Protein AF-A0A2Z6NQP3-F1 (afdb_monomer_lite)

InterPro domains:
  IPR001509 NAD-dependent epimerase/dehydratase [PF01370] (2-126)
  IPR036291 NAD(P)-binding domain superfamily [SSF51735] (2-124)

Sequence (128 aa):
TVYGWPKEVPCIEEFPLSAANPYGRTKLTIEEICRDVQRADPDWKIILLRYFNHVGAHPSGYIKEDPRRIPNNLMPFIQLVAVARRPALTVFGTNYNTVDGTGVQDYIHVVDLADGHIAALLKLEEAD

Secondary structure (DSSP, 8-state):
--B-S-SSSS--TTSPPB-SSHHHHHHHHHHHHHHHHHHH-TT---------EEE-B-TTSSSB---SSS--SHHHHHHHHHTTSSS-PPPS-S-SSSTTSSPP--EEEHHHHHHHHHHHHHHHHTT-

Fo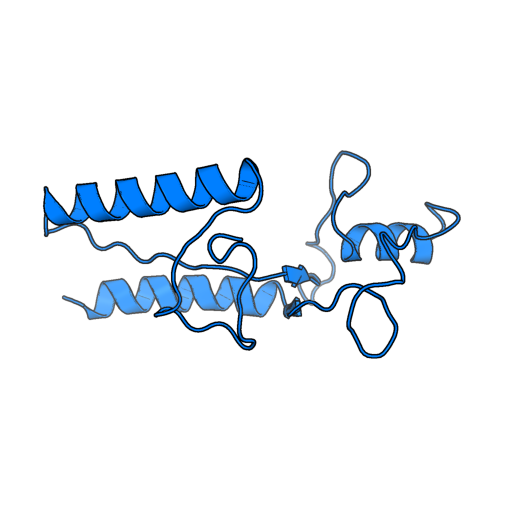ldseek 3Di:
DQLQDPPDPPDDPPHDGDHVDPVSVVLNVVVVVLVVVCVVPVVDDDDRDDDWAEADAPPVPPGHDDDPDQDPDDHVNVVCCVVVVDVDDDFDFQCPPDPRGGDDTDYDYVVVVVVVVVVSVVVSVVVD

Radius of gyration: 18.04 Å; chains: 1; bounding box: 41×30×49 Å

Structure (mmCIF, N/CA/C/O backbone):
data_AF-A0A2Z6NQP3-F1
#
_entry.id   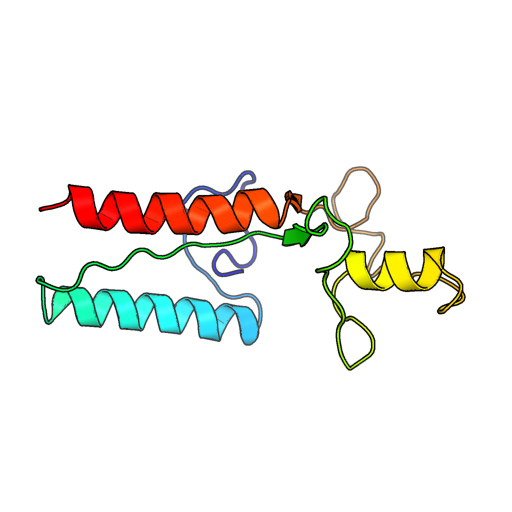AF-A0A2Z6NQP3-F1
#
loop_
_atom_site.group_PDB
_atom_site.id
_atom_site.type_symbol
_atom_site.label_atom_id
_atom_site.label_alt_id
_atom_site.label_comp_id
_atom_site.label_asym_id
_atom_site.label_entity_id
_atom_site.label_seq_id
_atom_site.pdbx_PDB_ins_code
_atom_site.Cartn_x
_atom_site.Cartn_y
_atom_site.Cartn_z
_atom_site.occupancy
_atom_site.B_iso_or_equiv
_atom_site.auth_seq_id
_atom_site.auth_comp_id
_atom_site.auth_asym_id
_atom_site.auth_atom_id
_atom_site.pdbx_PDB_model_num
ATOM 1 N N . THR A 1 1 ? 4.393 7.439 2.668 1.00 83.75 1 THR A N 1
ATOM 2 C CA . THR A 1 1 ? 4.218 6.631 3.889 1.00 83.75 1 THR A CA 1
ATOM 3 C C . THR A 1 1 ? 4.146 7.543 5.106 1.00 83.75 1 THR A C 1
ATOM 5 O O . THR A 1 1 ? 4.602 8.681 5.008 1.00 83.75 1 THR A O 1
ATOM 8 N N . VAL A 1 2 ? 3.557 7.062 6.205 1.00 94.12 2 VAL A N 1
ATOM 9 C CA . VAL A 1 2 ? 3.497 7.732 7.521 1.00 94.12 2 VAL A CA 1
ATOM 10 C C . VAL A 1 2 ? 4.703 7.412 8.414 1.00 94.12 2 VAL A C 1
ATOM 12 O O . VAL A 1 2 ? 4.788 7.936 9.515 1.00 94.12 2 VAL A O 1
ATOM 15 N N . TYR A 1 3 ? 5.644 6.589 7.944 1.00 94.06 3 TYR A N 1
ATOM 16 C CA . TYR A 1 3 ? 6.914 6.309 8.633 1.00 94.06 3 TYR A CA 1
ATOM 17 C C . TYR A 1 3 ? 8.069 7.229 8.193 1.00 94.06 3 TYR A C 1
ATOM 19 O O . TYR A 1 3 ? 9.179 7.119 8.702 1.00 94.06 3 TYR A O 1
ATOM 27 N N . GLY A 1 4 ? 7.828 8.140 7.243 1.00 90.44 4 GLY A N 1
ATOM 28 C CA . GLY A 1 4 ? 8.835 9.061 6.711 1.00 90.44 4 GLY A CA 1
ATOM 29 C C . GLY A 1 4 ? 10.081 8.341 6.197 1.00 90.44 4 GLY A C 1
ATOM 30 O O . GLY A 1 4 ? 9.991 7.599 5.220 1.00 90.44 4 GLY A O 1
ATOM 31 N N . TRP A 1 5 ? 11.216 8.592 6.854 1.00 85.62 5 TRP A N 1
ATOM 32 C CA . TRP A 1 5 ? 12.498 7.919 6.626 1.00 85.62 5 TRP A CA 1
ATOM 33 C C . TRP A 1 5 ? 12.786 6.979 7.805 1.00 85.62 5 TRP A C 1
ATOM 35 O O . TRP A 1 5 ? 13.402 7.410 8.786 1.00 85.62 5 TRP A O 1
ATOM 45 N N . PRO A 1 6 ? 12.298 5.728 7.767 1.00 82.56 6 PRO A N 1
ATOM 46 C CA . PRO A 1 6 ? 12.470 4.806 8.880 1.00 82.56 6 PRO A CA 1
ATOM 47 C C . PRO A 1 6 ? 13.957 4.494 9.086 1.00 82.56 6 PRO A C 1
ATOM 49 O O . PRO A 1 6 ? 14.706 4.315 8.127 1.00 82.56 6 PRO A O 1
ATOM 52 N N . LYS A 1 7 ? 14.390 4.450 10.352 1.00 78.19 7 LYS A N 1
ATOM 53 C CA . LYS A 1 7 ? 15.784 4.132 10.715 1.00 78.19 7 LYS A CA 1
ATOM 54 C C . LYS A 1 7 ? 16.104 2.647 10.563 1.00 78.19 7 LYS A C 1
ATOM 56 O O . LYS A 1 7 ? 17.255 2.294 10.336 1.00 78.19 7 LYS A O 1
ATOM 61 N N . GLU A 1 8 ? 15.083 1.810 10.700 1.00 82.94 8 GLU A N 1
ATOM 62 C CA . GLU A 1 8 ? 15.169 0.357 10.641 1.00 82.94 8 GLU A CA 1
ATOM 63 C C . GLU A 1 8 ? 14.110 -0.173 9.669 1.00 82.94 8 GLU A C 1
ATOM 65 O O . GLU A 1 8 ? 13.039 0.414 9.497 1.00 82.94 8 GLU A O 1
ATOM 70 N N . VAL A 1 9 ? 14.435 -1.277 9.005 1.00 83.88 9 VAL A N 1
ATOM 71 C CA . VAL A 1 9 ? 13.541 -2.026 8.120 1.00 83.88 9 VAL A CA 1
ATOM 72 C C . VAL A 1 9 ? 13.722 -3.515 8.440 1.00 83.88 9 VAL A C 1
ATOM 74 O O . VAL A 1 9 ? 14.871 -3.951 8.545 1.00 83.88 9 VAL A O 1
ATOM 77 N N . PRO A 1 10 ? 12.639 -4.298 8.617 1.00 88.94 10 PRO A N 1
ATOM 78 C CA . PRO A 1 10 ? 11.233 -3.968 8.346 1.00 88.94 10 PRO A CA 1
ATOM 79 C C . PRO A 1 10 ? 10.609 -2.998 9.365 1.00 88.94 10 PRO A C 1
ATOM 81 O O . PRO A 1 10 ? 11.005 -2.956 10.525 1.00 88.94 10 PRO A O 1
ATOM 84 N N . CYS A 1 11 ? 9.642 -2.194 8.916 1.00 89.50 11 CYS A N 1
ATOM 85 C CA . CYS A 1 11 ? 8.901 -1.285 9.793 1.00 89.50 11 CYS A CA 1
ATOM 86 C C . CYS A 1 11 ? 7.773 -2.033 10.507 1.00 89.50 11 CYS A C 1
ATOM 88 O O . CYS A 1 11 ? 7.005 -2.729 9.848 1.00 89.50 11 CYS A O 1
ATOM 90 N N . ILE A 1 12 ? 7.639 -1.809 11.813 1.00 93.88 12 ILE A N 1
ATOM 91 C CA . ILE A 1 12 ? 6.516 -2.289 12.634 1.00 93.88 12 ILE A CA 1
ATOM 92 C C . ILE A 1 12 ? 5.648 -1.113 13.102 1.00 93.88 12 ILE A C 1
ATOM 94 O O . ILE A 1 12 ? 6.044 0.053 12.995 1.00 93.88 12 ILE A O 1
ATOM 98 N N . GLU A 1 13 ? 4.448 -1.398 13.594 1.00 94.94 13 GLU A N 1
ATOM 99 C CA . GLU A 1 13 ? 3.418 -0.417 13.933 1.00 94.94 13 GLU A CA 1
ATOM 100 C C . GLU A 1 13 ? 3.820 0.540 15.064 1.00 94.94 13 GLU A C 1
ATOM 102 O O . GLU A 1 13 ? 3.334 1.677 15.097 1.00 94.94 13 GLU A O 1
ATOM 107 N N . GLU A 1 14 ? 4.727 0.106 15.942 1.00 93.25 14 GLU A N 1
ATOM 108 C CA . GLU A 1 14 ? 5.275 0.855 17.075 1.00 93.25 14 GLU A CA 1
ATOM 109 C C . GLU A 1 14 ? 6.293 1.924 16.658 1.00 93.25 14 GLU A C 1
ATOM 111 O O . GLU A 1 14 ? 6.693 2.759 17.476 1.00 93.25 14 GLU A O 1
ATOM 116 N N . PHE A 1 15 ? 6.741 1.919 15.400 1.00 93.62 15 PHE A N 1
ATOM 117 C CA . PHE A 1 15 ? 7.725 2.889 14.936 1.00 93.62 15 PHE A CA 1
ATOM 118 C C . PHE A 1 15 ? 7.170 4.318 14.945 1.00 93.62 15 PHE A C 1
ATOM 120 O O . PHE A 1 15 ? 5.992 4.550 14.652 1.00 93.62 15 PHE A O 1
ATOM 127 N N . PRO A 1 16 ? 8.028 5.316 15.238 1.00 92.81 16 PRO A N 1
ATOM 128 C CA . PRO A 1 16 ? 7.611 6.707 15.261 1.00 92.81 16 PRO A CA 1
ATOM 129 C C . PRO A 1 16 ? 7.113 7.152 13.884 1.00 92.81 16 PRO A C 1
ATOM 131 O O . PRO A 1 16 ? 7.741 6.901 12.852 1.00 92.81 16 PRO A O 1
ATOM 134 N N . LEU A 1 17 ? 5.987 7.863 13.884 1.00 94.56 17 LEU A N 1
ATOM 135 C CA . LEU A 1 17 ? 5.370 8.360 12.662 1.00 94.56 17 LEU A CA 1
ATOM 136 C C . LEU A 1 17 ? 5.971 9.701 12.252 1.00 94.56 17 LEU A C 1
ATOM 138 O O . LEU A 1 17 ? 6.176 10.599 13.067 1.00 94.56 17 LEU A O 1
ATOM 142 N N .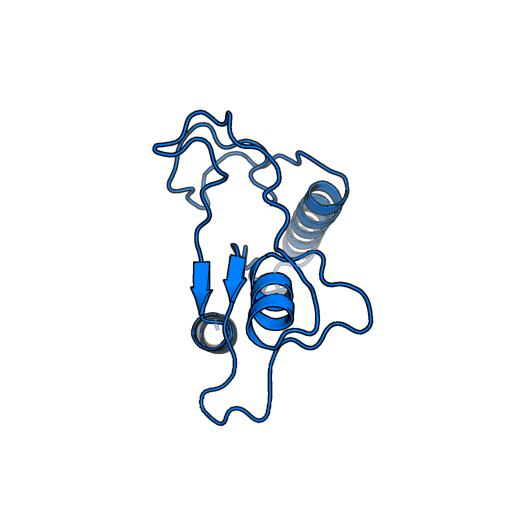 SER A 1 18 ? 6.224 9.851 10.958 1.00 94.31 18 SER A N 1
ATOM 143 C CA . SER A 1 18 ? 6.665 11.097 10.347 1.00 94.31 18 SER A CA 1
ATOM 144 C C . SER A 1 18 ? 6.288 11.139 8.865 1.00 94.31 18 SER A C 1
ATOM 146 O O . SER A 1 18 ? 6.045 10.120 8.220 1.00 94.31 18 SER A O 1
ATOM 148 N N . ALA A 1 19 ? 6.224 12.335 8.288 1.00 94.25 19 ALA A N 1
ATOM 149 C CA . ALA A 1 19 ? 5.903 12.511 6.878 1.00 94.25 19 ALA A CA 1
ATOM 150 C C . ALA A 1 19 ? 7.071 13.166 6.138 1.00 94.25 19 ALA A C 1
ATOM 152 O O . ALA A 1 19 ? 7.511 14.250 6.506 1.00 94.25 19 ALA A O 1
ATOM 153 N N . ALA A 1 20 ? 7.531 12.527 5.061 1.00 92.31 20 ALA A N 1
ATOM 154 C CA . ALA A 1 20 ? 8.605 13.048 4.209 1.00 92.31 20 ALA A CA 1
ATOM 155 C C . ALA A 1 20 ? 8.099 13.929 3.049 1.00 92.31 20 ALA A C 1
ATOM 157 O O . ALA A 1 20 ? 8.893 14.535 2.336 1.00 92.31 20 ALA A O 1
ATOM 158 N N . ASN A 1 21 ? 6.784 13.972 2.813 1.00 93.69 21 ASN A N 1
ATOM 159 C CA . ASN A 1 21 ? 6.165 14.754 1.743 1.00 93.69 21 ASN A CA 1
ATOM 160 C C . ASN A 1 21 ? 4.692 15.079 2.072 1.00 93.69 21 ASN A C 1
ATOM 162 O O . ASN A 1 21 ? 4.121 14.456 2.976 1.00 93.69 21 ASN A O 1
ATOM 166 N N . PRO A 1 22 ? 4.049 16.015 1.340 1.00 97.50 22 PRO A N 1
ATOM 167 C CA . PRO A 1 22 ? 2.662 16.402 1.598 1.00 97.50 22 PRO A CA 1
ATOM 168 C C . PRO A 1 22 ? 1.672 15.233 1.552 1.00 97.50 22 PRO A C 1
ATOM 170 O O . PRO A 1 22 ? 0.788 15.166 2.399 1.00 97.50 22 PRO A O 1
ATOM 173 N N . TYR A 1 23 ? 1.849 14.272 0.637 1.00 95.94 23 TYR A N 1
ATOM 174 C CA . TYR A 1 23 ? 1.006 13.071 0.573 1.00 95.94 23 TYR A CA 1
ATOM 175 C C . TYR A 1 23 ? 1.100 12.231 1.857 1.00 95.94 23 TYR A C 1
ATOM 177 O O . TYR A 1 23 ? 0.084 11.818 2.406 1.00 95.94 23 TYR A O 1
ATOM 185 N N . GLY A 1 24 ? 2.307 12.005 2.381 1.00 96.69 24 GLY A N 1
ATOM 186 C CA . GLY A 1 24 ? 2.492 11.338 3.671 1.00 96.69 24 GLY A CA 1
ATOM 187 C C . GLY A 1 24 ? 1.881 12.131 4.828 1.00 96.69 24 GLY A C 1
ATOM 188 O O . GLY A 1 24 ? 1.299 11.536 5.733 1.00 96.69 24 GLY A O 1
ATOM 189 N N . ARG A 1 25 ? 1.959 13.470 4.782 1.00 97.69 25 ARG A N 1
ATOM 190 C CA . ARG A 1 25 ? 1.416 14.328 5.844 1.00 97.69 25 ARG A CA 1
ATOM 191 C C . ARG A 1 25 ? -0.103 14.262 5.901 1.00 97.69 25 ARG A C 1
ATOM 193 O O . ARG A 1 25 ? -0.629 14.163 7.002 1.00 97.69 25 ARG A O 1
ATOM 200 N N . THR A 1 26 ? -0.797 14.245 4.759 1.00 98.12 26 THR A N 1
ATOM 201 C CA . THR A 1 26 ? -2.262 14.102 4.769 1.00 98.12 26 THR A CA 1
ATOM 202 C C . THR A 1 26 ? -2.693 12.787 5.411 1.00 98.12 26 THR A C 1
ATOM 204 O O . THR A 1 26 ? -3.629 12.783 6.202 1.00 98.12 26 THR A O 1
ATOM 207 N N . LYS A 1 27 ? -1.982 11.682 5.145 1.00 98.12 27 LYS A N 1
ATOM 208 C CA . LYS A 1 27 ? -2.263 10.382 5.774 1.00 98.12 27 LYS A CA 1
ATOM 209 C C . LYS A 1 27 ? -2.041 10.408 7.282 1.00 98.12 27 LYS A C 1
ATOM 211 O O . LYS A 1 27 ? -2.915 9.961 8.014 1.00 98.12 27 LYS A O 1
ATOM 216 N N . LEU A 1 28 ? -0.931 10.986 7.741 1.00 97.62 28 LEU A N 1
ATOM 217 C CA . LEU A 1 28 ? -0.649 11.101 9.172 1.00 97.62 28 LEU A CA 1
ATOM 218 C C . LEU A 1 28 ? -1.703 11.953 9.894 1.00 97.62 28 LEU A C 1
ATOM 220 O O . LEU A 1 28 ? -2.196 11.550 10.941 1.00 97.62 28 LEU A O 1
ATOM 224 N N . THR A 1 29 ? -2.110 13.078 9.304 1.00 98.31 29 THR A N 1
ATOM 225 C CA . THR A 1 29 ? -3.172 13.924 9.865 1.00 98.31 29 THR A CA 1
ATOM 226 C C . THR A 1 29 ? -4.525 13.215 9.908 1.00 98.31 29 THR A C 1
ATOM 228 O O . THR A 1 29 ? -5.255 13.370 10.879 1.00 98.31 29 THR A O 1
ATOM 231 N N . ILE A 1 30 ? -4.863 12.393 8.912 1.00 98.38 30 ILE A N 1
ATOM 232 C CA . ILE A 1 30 ? -6.085 11.576 8.964 1.00 98.38 30 ILE A CA 1
ATOM 233 C C . ILE A 1 30 ? -6.012 10.562 10.115 1.00 98.38 30 ILE A C 1
ATOM 235 O O . ILE A 1 30 ? -6.992 10.409 10.836 1.00 98.38 30 ILE A O 1
ATOM 239 N N . GLU A 1 31 ? -4.863 9.914 10.342 1.00 98.38 31 GLU A N 1
ATOM 240 C CA . GLU A 1 31 ? -4.712 9.015 11.494 1.00 98.38 31 GLU A CA 1
ATOM 241 C C . GLU A 1 31 ? -4.849 9.751 12.839 1.00 98.38 31 GLU A C 1
ATOM 243 O O . GLU A 1 31 ? -5.420 9.204 13.779 1.00 98.38 31 GLU A O 1
ATOM 248 N N . GLU A 1 32 ? -4.312 10.971 12.953 1.00 98.25 32 GLU A N 1
ATOM 249 C CA . GLU A 1 32 ? -4.476 11.838 14.132 1.00 98.25 32 GLU A CA 1
ATOM 250 C C . GLU A 1 32 ? -5.968 12.127 14.380 1.00 98.25 32 GLU A C 1
ATOM 252 O O . GLU A 1 32 ? -6.473 11.832 15.461 1.00 98.25 32 GLU A O 1
ATOM 257 N N . ILE A 1 33 ? -6.695 12.570 13.346 1.00 98.62 33 ILE A N 1
ATOM 258 C CA . ILE A 1 33 ? -8.140 1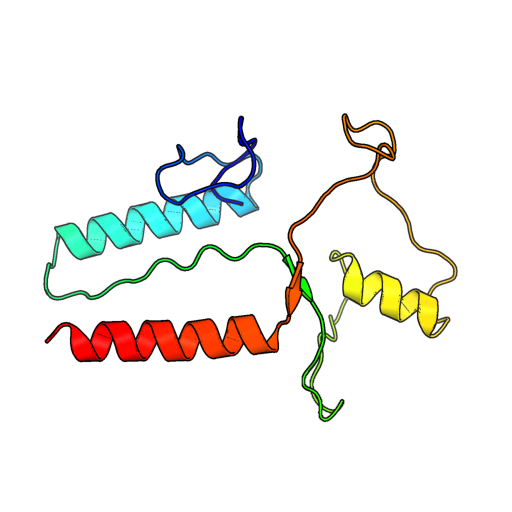2.840 13.414 1.00 98.62 33 ILE A CA 1
ATOM 259 C C . ILE A 1 33 ? -8.921 11.593 13.845 1.00 98.62 33 ILE A C 1
ATOM 261 O O . ILE A 1 33 ? -9.765 11.676 14.730 1.00 98.62 33 ILE A O 1
ATOM 265 N N . CYS A 1 34 ? -8.640 10.429 13.255 1.00 98.50 34 CYS A N 1
ATOM 266 C CA . CYS A 1 34 ? -9.303 9.177 13.619 1.00 98.50 34 CYS A CA 1
ATOM 267 C C . CYS A 1 34 ? -9.111 8.816 15.101 1.00 98.50 34 CYS A C 1
ATOM 269 O O . CYS A 1 34 ? -10.060 8.384 15.753 1.00 98.50 34 CYS A O 1
ATOM 271 N N . ARG A 1 35 ? -7.902 9.008 15.646 1.00 98.06 35 ARG A N 1
ATOM 272 C CA . ARG A 1 35 ? -7.630 8.772 17.074 1.00 98.06 35 ARG A CA 1
ATOM 273 C C . ARG A 1 35 ? -8.379 9.759 17.960 1.00 98.06 35 ARG A C 1
ATOM 275 O O . ARG A 1 35 ? -8.876 9.363 19.008 1.00 98.06 35 ARG A O 1
ATOM 282 N N . ASP A 1 36 ? -8.466 11.020 17.553 1.00 98.56 36 ASP A N 1
ATOM 283 C CA . ASP A 1 36 ? -9.189 12.035 18.318 1.00 98.56 36 ASP A CA 1
ATOM 284 C C . ASP A 1 36 ? -10.704 11.785 18.309 1.00 98.56 36 ASP A C 1
ATOM 286 O O . ASP A 1 36 ? -11.342 11.936 19.349 1.00 98.56 36 ASP A O 1
ATOM 290 N N . VAL A 1 37 ? -11.266 11.309 17.191 1.00 98.56 37 VAL A N 1
ATOM 291 C CA . VAL A 1 37 ? -12.668 10.860 17.118 1.00 98.56 37 VAL A CA 1
ATOM 292 C C . VAL A 1 37 ? -12.925 9.707 18.088 1.00 98.56 37 VAL A C 1
ATOM 294 O O . VAL A 1 37 ? -13.834 9.809 18.903 1.00 98.56 37 VAL A O 1
ATOM 297 N N . GLN A 1 38 ? -12.102 8.653 18.066 1.00 98.06 38 GLN A N 1
ATOM 298 C CA . GLN A 1 38 ? -12.286 7.498 18.956 1.00 98.06 38 GLN A CA 1
ATOM 299 C C . GLN A 1 38 ? -12.127 7.860 20.441 1.00 98.06 38 GLN A C 1
ATOM 301 O O . GLN A 1 38 ? -12.817 7.316 21.297 1.00 98.06 38 GLN A O 1
ATOM 306 N N . ARG A 1 39 ? -11.236 8.804 20.766 1.00 98.06 39 ARG A N 1
ATOM 307 C CA . ARG A 1 39 ? -11.094 9.317 22.138 1.00 98.06 39 ARG A CA 1
ATOM 308 C C . ARG A 1 39 ? -12.311 10.117 22.594 1.00 98.06 39 ARG A C 1
ATOM 310 O O . ARG A 1 39 ? -12.607 10.117 23.786 1.00 98.06 39 ARG A O 1
ATOM 317 N N . ALA A 1 40 ? -12.952 10.842 21.680 1.00 98.50 40 ALA A N 1
ATOM 318 C CA . ALA A 1 40 ? -14.140 11.634 21.972 1.00 98.50 40 ALA A CA 1
ATOM 319 C C . ALA A 1 40 ? -15.403 10.765 22.084 1.00 98.50 40 ALA A C 1
ATOM 321 O O . ALA A 1 40 ? -16.272 11.072 22.897 1.00 98.50 40 ALA A O 1
ATOM 322 N N . ASP A 1 41 ? -15.482 9.693 21.296 1.00 98.12 41 ASP A N 1
ATOM 323 C CA . ASP A 1 41 ? -16.592 8.744 21.266 1.00 98.12 41 ASP A CA 1
ATOM 324 C C . ASP A 1 41 ? -16.056 7.296 21.194 1.00 98.12 41 ASP A C 1
ATOM 326 O O . ASP A 1 41 ? -15.708 6.816 20.106 1.00 98.12 41 ASP A O 1
ATOM 330 N N . PRO A 1 42 ? -15.951 6.602 22.348 1.00 96.31 42 PRO A N 1
ATOM 331 C CA . PRO A 1 42 ? -15.376 5.260 22.430 1.00 96.31 42 PRO A CA 1
ATOM 332 C C . PRO A 1 42 ? -16.137 4.175 21.663 1.00 96.31 42 PRO A C 1
ATOM 334 O O . PRO A 1 42 ? -15.550 3.119 21.422 1.00 96.31 42 PRO A O 1
ATOM 337 N N . ASP A 1 43 ? -17.390 4.422 21.266 1.00 95.94 43 ASP A N 1
ATOM 338 C CA . ASP A 1 43 ? -18.195 3.464 20.499 1.00 95.94 43 ASP A CA 1
ATOM 339 C C . ASP A 1 43 ? -17.684 3.322 19.050 1.00 95.94 43 ASP A C 1
ATOM 341 O O . ASP A 1 43 ? -17.974 2.338 18.363 1.00 95.94 43 ASP A O 1
ATOM 345 N N . TRP A 1 44 ? -16.868 4.269 18.567 1.00 97.00 44 TRP A N 1
ATOM 346 C CA . TRP A 1 44 ? -16.226 4.163 17.258 1.00 97.00 44 TRP A CA 1
ATOM 347 C C . TRP A 1 44 ? -15.155 3.071 17.220 1.00 97.00 44 TRP A C 1
ATOM 349 O O . TRP A 1 44 ? -14.095 3.164 17.842 1.00 97.00 44 TRP A O 1
ATOM 359 N N . LYS A 1 45 ? -15.370 2.087 16.346 1.00 96.00 45 LYS A N 1
ATOM 360 C CA . LYS A 1 45 ? -14.375 1.079 15.970 1.00 96.00 45 LYS A CA 1
ATOM 361 C C . LYS A 1 45 ? -13.587 1.533 14.739 1.00 96.00 45 LYS A C 1
ATOM 363 O O . LYS A 1 45 ? -14.144 1.659 13.651 1.00 96.00 45 LYS A O 1
ATOM 368 N N . ILE A 1 46 ? -12.282 1.776 14.893 1.00 97.12 46 ILE A N 1
ATOM 369 C CA . ILE A 1 46 ? -11.415 2.262 13.805 1.00 97.12 46 ILE A CA 1
ATOM 370 C C . ILE A 1 46 ? -10.167 1.384 13.667 1.00 97.12 46 ILE A C 1
ATOM 372 O O . ILE A 1 46 ? -9.400 1.230 14.614 1.00 97.12 46 ILE A O 1
ATOM 376 N N . ILE A 1 47 ? -9.918 0.885 12.452 1.00 97.38 47 ILE A N 1
ATOM 377 C CA . ILE A 1 47 ? -8.660 0.232 12.060 1.00 97.38 47 ILE A CA 1
ATOM 378 C C . ILE A 1 47 ? -7.929 1.112 11.043 1.00 97.38 47 ILE A C 1
ATOM 380 O O . ILE A 1 47 ? -8.502 1.547 10.045 1.00 97.38 47 ILE A O 1
ATOM 384 N N . LEU A 1 48 ? -6.637 1.346 11.282 1.00 97.44 48 LEU A N 1
ATOM 385 C CA . LEU A 1 48 ? -5.757 2.114 10.401 1.00 97.44 48 LEU A CA 1
ATOM 386 C C . LEU A 1 48 ? -4.819 1.166 9.643 1.00 97.44 48 LEU A C 1
ATOM 388 O O . LEU A 1 48 ? -3.768 0.786 10.152 1.00 97.44 48 LEU A O 1
ATOM 392 N N . LEU A 1 49 ? -5.187 0.789 8.416 1.00 97.06 49 LEU A N 1
ATOM 393 C CA . LEU A 1 49 ? -4.359 -0.081 7.577 1.00 97.06 49 LEU A CA 1
ATOM 394 C C . LEU A 1 49 ? -3.315 0.737 6.797 1.00 97.06 49 LEU A C 1
ATOM 396 O O . LEU A 1 49 ? -3.652 1.556 5.939 1.00 97.06 49 LEU A O 1
ATOM 400 N N . ARG A 1 50 ? -2.029 0.511 7.080 1.00 96.69 50 ARG A N 1
ATOM 401 C CA . ARG A 1 50 ? -0.902 1.213 6.442 1.00 96.69 50 ARG A CA 1
ATOM 402 C C . ARG A 1 50 ? -0.311 0.374 5.313 1.00 96.69 50 ARG A C 1
ATOM 404 O O . ARG A 1 50 ? 0.585 -0.432 5.536 1.00 96.69 50 ARG A O 1
ATOM 411 N N . TYR A 1 51 ? -0.794 0.571 4.091 1.00 94.94 51 TYR A N 1
ATOM 412 C CA . TYR A 1 51 ? -0.293 -0.188 2.942 1.00 94.94 51 TYR A CA 1
ATOM 413 C C . TYR A 1 51 ? 1.130 0.223 2.549 1.00 94.94 51 TYR A C 1
ATOM 415 O O . TYR A 1 51 ? 1.489 1.406 2.599 1.00 94.94 51 TYR A O 1
ATOM 423 N N . PHE A 1 52 ? 1.892 -0.758 2.069 1.00 92.81 52 PHE A N 1
ATOM 424 C CA . PHE A 1 52 ? 3.149 -0.553 1.353 1.00 92.81 52 PHE A CA 1
ATOM 425 C C . PHE A 1 52 ? 2.856 -0.344 -0.147 1.00 92.81 52 PHE A C 1
ATOM 427 O O . PHE A 1 52 ? 2.030 0.509 -0.487 1.00 92.81 52 PHE A O 1
ATOM 434 N N . ASN A 1 53 ? 3.493 -1.082 -1.064 1.00 94.38 53 ASN A N 1
ATOM 435 C CA . ASN A 1 53 ? 3.308 -0.897 -2.507 1.00 94.38 53 ASN A CA 1
ATOM 436 C C . ASN A 1 53 ? 2.506 -2.059 -3.095 1.00 94.38 53 ASN A C 1
ATOM 438 O O . ASN A 1 53 ? 3.034 -3.143 -3.320 1.00 94.38 53 ASN A O 1
ATOM 442 N N . HIS A 1 54 ? 1.222 -1.843 -3.359 1.00 93.88 54 HIS A N 1
ATOM 443 C CA . HIS A 1 54 ? 0.393 -2.871 -3.981 1.00 93.88 54 HIS A CA 1
ATOM 444 C C . HIS A 1 54 ? 0.640 -2.954 -5.488 1.00 93.88 54 HIS A C 1
ATOM 446 O O . HIS A 1 54 ? 0.801 -1.934 -6.159 1.00 93.88 54 HIS A O 1
ATOM 452 N N . VAL A 1 55 ? 0.655 -4.176 -6.015 1.00 96.31 55 VAL A N 1
ATOM 453 C CA . VAL A 1 55 ? 0.883 -4.480 -7.432 1.00 96.31 55 VAL A CA 1
ATOM 454 C C . VAL A 1 55 ? 0.046 -5.674 -7.886 1.00 96.31 55 VAL A C 1
ATOM 456 O O . VAL A 1 55 ? -0.502 -6.420 -7.079 1.00 96.31 55 VAL A O 1
ATOM 459 N N . GLY A 1 56 ? -0.029 -5.885 -9.199 1.00 95.19 56 GLY A N 1
ATOM 460 C CA . GLY A 1 56 ? -0.723 -7.027 -9.791 1.00 95.19 56 GLY A CA 1
ATOM 461 C C . GLY A 1 56 ? -2.117 -6.680 -10.304 1.00 95.19 56 GLY A C 1
ATOM 462 O O . GLY A 1 56 ? -2.436 -5.526 -10.590 1.00 95.19 56 GLY A O 1
ATOM 463 N N . ALA A 1 57 ? -2.926 -7.711 -10.497 1.00 96.62 57 ALA A N 1
ATOM 464 C CA . ALA A 1 57 ? -4.277 -7.623 -11.033 1.00 96.62 57 ALA A CA 1
ATOM 465 C C . ALA A 1 57 ? -5.091 -8.817 -10.527 1.00 96.62 57 ALA A C 1
ATOM 467 O O . ALA A 1 57 ? -4.536 -9.784 -10.008 1.00 96.62 57 ALA A O 1
ATOM 468 N N . HIS A 1 58 ? -6.409 -8.780 -10.704 1.00 97.50 58 HIS A N 1
ATOM 469 C CA . HIS A 1 58 ? -7.220 -9.955 -10.398 1.00 97.50 58 HIS A CA 1
ATOM 470 C C . HIS A 1 58 ? -6.867 -11.109 -11.355 1.00 97.50 58 HIS A C 1
ATOM 472 O O . HIS A 1 58 ? -6.699 -10.857 -12.555 1.00 97.50 58 HIS A O 1
ATOM 478 N N . PRO A 1 59 ? -6.815 -12.373 -10.887 1.00 96.44 59 PRO A N 1
ATOM 479 C CA . PRO A 1 59 ? -6.376 -13.525 -11.685 1.00 96.44 59 PRO A CA 1
ATOM 480 C C . PRO A 1 59 ? -7.187 -13.755 -12.966 1.00 96.44 59 PRO A C 1
ATOM 482 O O . PRO A 1 59 ? -6.678 -14.332 -13.920 1.00 96.44 59 PRO A O 1
ATOM 485 N N . SER A 1 60 ? -8.426 -13.257 -13.043 1.00 97.31 60 SER A N 1
ATOM 486 C CA . SER A 1 60 ? -9.220 -13.309 -14.280 1.00 97.31 60 SER A CA 1
ATOM 487 C C . SER A 1 60 ? -8.650 -12.472 -15.437 1.00 97.31 60 SER A C 1
ATOM 489 O O . SER A 1 60 ? -9.088 -12.625 -16.570 1.00 97.31 60 SER A O 1
ATOM 491 N N . GLY A 1 61 ? -7.798 -11.481 -15.150 1.00 93.75 61 GLY A N 1
ATOM 492 C CA . GLY A 1 61 ? -7.279 -10.517 -16.132 1.00 93.75 61 GLY A CA 1
ATOM 493 C C . GLY A 1 61 ? -8.227 -9.369 -16.524 1.00 93.75 61 GLY A C 1
ATOM 494 O O . GLY A 1 61 ? -7.781 -8.404 -17.147 1.00 93.75 61 GLY A O 1
ATOM 495 N N . TYR A 1 62 ? -9.512 -9.420 -16.146 1.00 94.88 62 TYR A N 1
ATOM 496 C CA . TYR A 1 62 ? -10.499 -8.386 -16.496 1.00 94.88 62 TYR A CA 1
ATOM 497 C C . TYR A 1 62 ? -10.369 -7.072 -15.720 1.00 94.88 62 TYR A C 1
ATOM 499 O O . TYR A 1 62 ? -10.640 -6.012 -16.282 1.00 94.88 62 TYR A O 1
ATOM 507 N N . ILE A 1 63 ? -9.939 -7.120 -14.458 1.00 94.25 63 ILE A N 1
ATOM 508 C CA . ILE A 1 63 ? -9.765 -5.932 -13.611 1.00 94.25 63 ILE A CA 1
ATOM 509 C C . ILE A 1 63 ? -8.295 -5.778 -13.216 1.00 94.25 63 ILE A C 1
ATOM 511 O O . ILE A 1 63 ? -7.643 -6.733 -12.789 1.00 94.25 63 ILE A O 1
ATOM 515 N N . LYS A 1 64 ? -7.768 -4.569 -13.413 1.00 90.25 64 LYS A N 1
ATOM 516 C CA . LYS A 1 64 ? -6.360 -4.207 -13.211 1.00 90.25 64 LYS A CA 1
ATOM 517 C C . LYS A 1 64 ? -6.224 -2.706 -12.974 1.00 90.25 64 LYS A C 1
ATOM 519 O O . LYS A 1 64 ? -7.173 -1.955 -13.199 1.00 90.25 64 LYS A O 1
ATOM 524 N N . GLU A 1 65 ? -5.033 -2.273 -12.579 1.00 89.56 65 GLU A N 1
ATOM 525 C CA . GLU A 1 65 ? -4.690 -0.853 -12.549 1.00 89.56 65 GLU A CA 1
ATOM 526 C C . GLU A 1 65 ? -4.646 -0.294 -13.986 1.00 89.56 65 GLU A C 1
ATOM 528 O O . GLU A 1 65 ? -3.882 -0.768 -14.825 1.00 89.56 65 GLU A O 1
ATOM 533 N N . ASP A 1 66 ? -5.497 0.692 -14.283 1.00 87.94 66 ASP A N 1
ATOM 534 C CA . ASP A 1 66 ? -5.561 1.371 -15.587 1.00 87.94 66 ASP A CA 1
ATOM 535 C C . ASP A 1 66 ? -5.675 2.894 -15.379 1.00 87.94 66 ASP A C 1
ATOM 537 O O . ASP A 1 66 ? -6.772 3.468 -15.368 1.00 87.94 66 ASP A O 1
ATOM 541 N N . PRO A 1 67 ? -4.553 3.577 -15.085 1.00 83.38 67 PRO A N 1
ATOM 542 C CA . PRO A 1 67 ? -4.574 4.995 -14.766 1.00 83.38 67 PRO A CA 1
ATOM 543 C C . PRO A 1 67 ? -4.897 5.837 -16.009 1.00 83.38 67 PRO A C 1
ATOM 545 O O . PRO A 1 67 ? -4.314 5.679 -17.078 1.00 83.38 67 PRO A O 1
ATOM 548 N N . ARG A 1 68 ? -5.788 6.825 -15.842 1.00 81.19 68 ARG A N 1
ATOM 549 C CA . ARG A 1 68 ? -6.222 7.745 -16.919 1.00 81.19 68 ARG A CA 1
ATOM 550 C C . ARG A 1 68 ? -5.105 8.632 -17.482 1.00 81.19 68 ARG A C 1
ATOM 552 O O . ARG A 1 68 ? -5.238 9.183 -18.570 1.00 81.19 68 ARG A O 1
ATOM 559 N N . ARG A 1 69 ? -4.043 8.846 -16.706 1.00 85.88 69 ARG A N 1
ATOM 560 C CA . ARG A 1 69 ? -2.855 9.623 -17.084 1.00 85.88 69 ARG A CA 1
ATOM 561 C C . ARG A 1 69 ? -1.649 8.696 -17.109 1.00 85.88 69 ARG A C 1
ATOM 563 O O . ARG A 1 69 ? -1.742 7.546 -16.695 1.00 85.88 69 ARG A O 1
ATOM 570 N N . ILE A 1 70 ? -0.511 9.220 -17.562 1.00 84.69 70 ILE A N 1
ATOM 571 C CA . ILE A 1 70 ? 0.767 8.514 -17.445 1.00 84.69 70 ILE A CA 1
ATOM 572 C C . ILE A 1 70 ? 0.918 8.044 -15.989 1.00 84.69 70 ILE A C 1
ATOM 574 O O . ILE A 1 70 ? 0.791 8.883 -15.092 1.00 84.69 70 ILE A O 1
ATOM 578 N N . PRO A 1 71 ? 1.116 6.737 -15.748 1.00 87.38 71 PRO A N 1
ATOM 579 C CA . PRO A 1 71 ? 1.254 6.231 -14.398 1.00 87.38 71 PRO A CA 1
ATOM 580 C C . PRO A 1 71 ? 2.420 6.905 -13.682 1.00 87.38 71 PRO A C 1
ATOM 582 O O . PRO A 1 71 ? 3.483 7.091 -14.267 1.00 87.38 71 PRO A O 1
ATOM 585 N N . ASN A 1 72 ? 2.223 7.221 -12.405 1.00 89.00 72 ASN A N 1
ATOM 586 C CA . ASN A 1 72 ? 3.311 7.649 -11.525 1.00 89.00 72 ASN A CA 1
ATOM 587 C C . ASN A 1 72 ? 3.931 6.461 -10.768 1.00 89.00 72 ASN A C 1
ATOM 589 O O . ASN A 1 72 ? 5.062 6.556 -10.303 1.00 89.00 72 A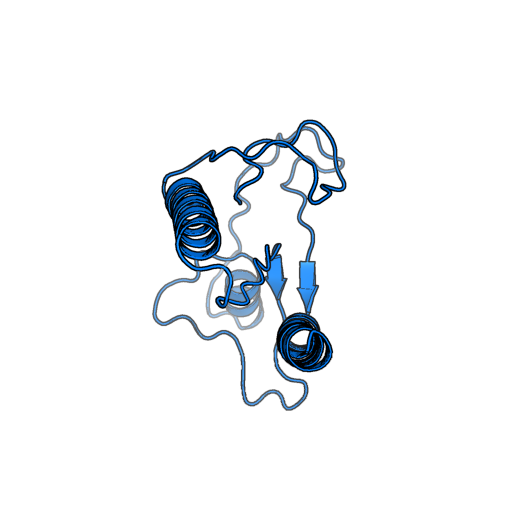SN A O 1
ATOM 593 N N . ASN A 1 73 ? 3.192 5.352 -10.647 1.00 90.62 73 ASN A N 1
ATOM 594 C CA . ASN A 1 73 ? 3.640 4.133 -9.981 1.00 90.62 73 ASN A CA 1
ATOM 595 C C . ASN A 1 73 ? 4.469 3.262 -10.930 1.00 90.62 73 ASN A C 1
ATOM 597 O O . ASN A 1 73 ? 4.215 3.220 -12.137 1.00 90.62 73 ASN A O 1
ATOM 601 N N . LEU A 1 74 ? 5.421 2.519 -10.360 1.00 94.12 74 LEU A N 1
ATOM 602 C CA . LEU A 1 74 ? 6.373 1.709 -11.116 1.00 94.12 74 LEU A CA 1
ATOM 603 C C . LEU A 1 74 ? 5.684 0.638 -11.973 1.00 94.12 74 LEU A C 1
ATOM 605 O O . LEU A 1 74 ? 5.937 0.546 -13.173 1.00 94.12 74 LEU A O 1
ATOM 609 N N . MET A 1 75 ? 4.803 -0.162 -11.370 1.00 93.94 75 MET A N 1
ATOM 610 C CA . MET A 1 75 ? 4.308 -1.381 -12.010 1.00 93.94 75 MET A CA 1
ATOM 611 C C . MET A 1 75 ? 3.418 -1.134 -13.235 1.00 93.94 75 MET A C 1
ATOM 613 O O . MET A 1 75 ? 3.682 -1.735 -14.280 1.00 93.94 75 MET A O 1
ATOM 617 N N . PRO A 1 76 ? 2.445 -0.206 -13.205 1.00 91.69 76 PRO A N 1
ATOM 618 C CA . PRO A 1 76 ? 1.695 0.142 -14.412 1.00 91.69 76 PRO A CA 1
ATOM 619 C C . PRO A 1 76 ? 2.574 0.786 -15.485 1.00 91.69 76 PRO A C 1
ATOM 621 O O . PRO A 1 76 ? 2.324 0.610 -16.675 1.00 91.69 76 PRO A O 1
ATOM 624 N N . PHE A 1 77 ? 3.627 1.518 -15.101 1.00 93.62 77 PHE A N 1
ATOM 625 C CA . PHE A 1 77 ? 4.560 2.073 -16.079 1.00 93.62 77 PHE A CA 1
ATOM 626 C C . PHE A 1 77 ? 5.359 0.963 -16.776 1.00 93.62 77 PHE A C 1
ATOM 628 O O . PHE A 1 77 ? 5.456 0.966 -18.004 1.00 93.62 77 PHE A O 1
ATOM 635 N N . ILE A 1 78 ? 5.862 -0.021 -16.019 1.00 94.38 78 ILE A N 1
ATOM 636 C CA . ILE A 1 78 ? 6.513 -1.222 -16.568 1.00 94.38 78 ILE A CA 1
ATOM 637 C C . ILE A 1 78 ? 5.575 -1.937 -17.543 1.00 94.38 78 ILE A C 1
ATOM 639 O O . ILE A 1 78 ? 6.001 -2.292 -18.640 1.00 94.38 78 ILE A O 1
ATOM 643 N N . GLN A 1 79 ? 4.294 -2.092 -17.197 1.00 92.12 79 GLN A N 1
ATOM 644 C CA . GLN A 1 79 ? 3.308 -2.712 -18.087 1.00 92.12 79 GLN A CA 1
ATOM 645 C C . GLN A 1 79 ? 3.185 -1.959 -19.417 1.00 92.12 79 GLN A C 1
ATOM 647 O O . GLN A 1 79 ? 3.190 -2.594 -20.468 1.00 92.12 79 GLN A O 1
ATOM 652 N N . LEU A 1 80 ? 3.136 -0.620 -19.401 1.00 92.38 80 LEU A N 1
ATOM 653 C CA . LEU A 1 80 ? 3.093 0.179 -20.632 1.00 92.38 80 LEU A CA 1
ATOM 654 C C . LEU A 1 80 ? 4.333 -0.020 -21.511 1.00 92.38 80 LEU A C 1
ATOM 656 O O . LEU A 1 80 ? 4.203 -0.013 -22.734 1.00 92.38 80 LEU A O 1
ATOM 660 N N . VAL A 1 81 ? 5.514 -0.199 -20.916 1.00 94.94 81 VAL A N 1
ATOM 661 C CA . VAL A 1 81 ? 6.743 -0.517 -21.661 1.00 94.94 81 VAL A CA 1
ATOM 662 C C . VAL A 1 81 ? 6.677 -1.937 -22.225 1.00 94.94 81 VAL A C 1
ATOM 664 O O . VAL A 1 81 ? 6.941 -2.135 -23.407 1.00 94.94 81 VAL A O 1
ATOM 667 N N . ALA A 1 82 ? 6.240 -2.912 -21.423 1.00 94.75 82 ALA A N 1
ATOM 668 C CA . ALA A 1 82 ? 6.121 -4.312 -21.830 1.00 94.75 82 ALA A CA 1
ATOM 669 C C . ALA A 1 82 ? 5.161 -4.515 -23.015 1.00 94.75 82 ALA A C 1
ATOM 671 O O . ALA A 1 82 ? 5.401 -5.372 -23.861 1.00 94.75 82 ALA A O 1
ATOM 672 N N . VAL A 1 83 ? 4.103 -3.700 -23.114 1.00 93.88 83 VAL A N 1
ATOM 673 C CA . VAL A 1 83 ? 3.173 -3.702 -24.259 1.00 93.88 83 VAL A CA 1
ATOM 674 C C . VAL A 1 83 ? 3.510 -2.653 -25.330 1.00 93.88 83 VAL A C 1
ATOM 676 O O . VAL A 1 83 ? 2.644 -2.287 -26.124 1.00 93.88 83 VAL A O 1
ATOM 679 N N . ALA A 1 84 ? 4.739 -2.124 -25.336 1.00 94.44 84 ALA A N 1
ATOM 680 C CA . ALA A 1 84 ? 5.254 -1.153 -26.308 1.00 94.44 84 ALA A CA 1
ATOM 681 C C . ALA A 1 84 ? 4.448 0.162 -26.439 1.00 94.44 84 ALA A C 1
ATOM 683 O O . ALA A 1 84 ? 4.572 0.891 -27.421 1.00 94.44 84 ALA A O 1
ATOM 684 N N . ARG A 1 85 ? 3.649 0.527 -25.426 1.00 92.50 85 ARG A N 1
ATOM 685 C CA . ARG A 1 85 ? 2.976 1.841 -25.323 1.00 92.50 85 ARG A CA 1
ATOM 686 C C . ARG A 1 85 ? 3.916 2.947 -24.825 1.00 92.50 85 ARG A C 1
ATOM 688 O O . ARG A 1 85 ? 3.555 4.132 -24.826 1.00 92.50 85 ARG A O 1
ATOM 695 N N . ARG A 1 86 ? 5.110 2.566 -24.367 1.00 92.50 86 ARG A N 1
ATOM 696 C CA . ARG A 1 86 ? 6.224 3.438 -23.986 1.00 92.50 86 ARG A CA 1
ATOM 697 C C . ARG A 1 86 ? 7.552 2.807 -24.413 1.00 92.50 86 ARG A C 1
ATOM 699 O O . ARG A 1 86 ? 7.668 1.588 -24.354 1.00 92.50 86 ARG A O 1
ATOM 706 N N . PRO A 1 87 ? 8.549 3.615 -24.812 1.00 95.00 87 PRO A N 1
ATOM 707 C CA . PRO A 1 87 ? 9.811 3.093 -25.334 1.00 95.00 87 PRO A CA 1
ATOM 708 C C . PRO A 1 87 ? 10.745 2.550 -24.245 1.00 95.00 87 PRO A C 1
ATOM 710 O O . PRO A 1 87 ? 11.515 1.635 -24.508 1.00 95.00 87 PRO A O 1
ATOM 713 N N . ALA A 1 88 ? 10.704 3.118 -23.037 1.00 95.81 88 ALA A N 1
ATOM 714 C CA . ALA A 1 88 ? 11.594 2.748 -21.943 1.00 95.81 88 ALA A CA 1
ATOM 715 C C . ALA A 1 88 ? 10.993 3.128 -20.587 1.00 95.81 88 ALA A C 1
ATOM 717 O O . ALA A 1 88 ? 10.152 4.026 -20.502 1.00 95.81 88 ALA A O 1
ATOM 718 N N . LEU A 1 89 ? 11.464 2.455 -19.537 1.00 95.25 89 LEU A N 1
ATOM 719 C CA . LEU A 1 89 ? 11.237 2.821 -18.143 1.00 95.25 89 LEU A CA 1
ATOM 720 C C . LEU A 1 89 ? 12.277 3.863 -17.707 1.00 95.25 89 LEU A C 1
ATOM 722 O O . LEU A 1 89 ? 13.451 3.747 -18.050 1.00 95.25 89 LEU A O 1
ATOM 726 N N . THR A 1 90 ? 11.868 4.840 -16.901 1.00 93.19 90 THR A N 1
ATOM 727 C CA . THR A 1 90 ? 12.798 5.733 -16.199 1.00 93.19 90 THR A CA 1
ATOM 728 C C . THR A 1 90 ? 12.979 5.249 -14.765 1.00 93.19 90 THR A C 1
ATOM 730 O O . THR A 1 90 ? 12.017 5.207 -14.003 1.00 93.19 90 THR A O 1
ATOM 733 N N . VAL A 1 91 ? 14.210 4.895 -14.394 1.00 95.06 91 VAL A N 1
ATOM 734 C CA . VAL A 1 91 ? 14.569 4.552 -13.011 1.00 95.06 91 VAL A CA 1
ATOM 735 C C . VAL A 1 91 ? 14.959 5.833 -12.279 1.00 95.06 91 VAL A C 1
ATOM 737 O O . VAL A 1 91 ? 15.915 6.510 -12.660 1.00 95.06 91 VAL A O 1
ATOM 740 N N . PHE A 1 92 ? 14.202 6.196 -11.245 1.00 94.62 92 PHE A N 1
ATOM 741 C CA . PHE A 1 92 ? 14.472 7.394 -10.454 1.00 94.62 92 PHE A CA 1
ATOM 742 C C . PHE A 1 92 ? 15.509 7.103 -9.364 1.00 94.62 92 PHE A C 1
ATOM 744 O O . PHE A 1 92 ? 15.158 6.664 -8.273 1.00 94.62 92 PHE A O 1
ATOM 751 N N . GLY A 1 93 ? 16.777 7.387 -9.669 1.00 95.12 93 GLY A N 1
ATOM 752 C CA . GLY A 1 93 ? 17.905 7.254 -8.743 1.00 95.12 93 GLY A CA 1
ATOM 753 C C . GLY A 1 93 ? 18.597 5.891 -8.821 1.00 95.12 93 GLY A C 1
ATOM 754 O O . GLY A 1 93 ? 17.954 4.846 -8.882 1.00 95.12 93 GLY A O 1
ATOM 755 N N . THR A 1 94 ? 19.929 5.925 -8.833 1.00 95.88 94 THR A N 1
ATOM 756 C CA . THR A 1 94 ? 20.811 4.745 -8.949 1.00 95.88 94 THR A CA 1
ATOM 757 C C . THR A 1 94 ? 21.995 4.826 -7.978 1.00 95.88 94 THR A C 1
ATOM 759 O O . THR A 1 94 ? 23.047 4.237 -8.207 1.00 95.88 94 THR A O 1
ATOM 762 N N . ASN A 1 95 ? 21.862 5.641 -6.933 1.00 96.06 95 ASN A N 1
ATOM 763 C CA . ASN A 1 95 ? 22.892 5.925 -5.936 1.00 96.06 95 ASN A CA 1
ATOM 764 C C . ASN A 1 95 ? 22.337 5.888 -4.501 1.00 96.06 95 ASN A C 1
ATOM 766 O O . ASN A 1 95 ? 22.887 6.529 -3.605 1.00 96.06 95 ASN A O 1
ATOM 770 N N . TYR A 1 96 ? 21.235 5.167 -4.283 1.00 93.44 96 TYR A N 1
ATOM 771 C CA . TYR A 1 96 ? 20.766 4.854 -2.937 1.00 93.44 96 TYR A CA 1
ATOM 772 C C . TYR A 1 96 ? 21.736 3.891 -2.245 1.00 93.44 96 TYR A C 1
ATOM 774 O O . TYR A 1 96 ? 22.474 3.153 -2.894 1.00 93.44 96 TYR A O 1
ATOM 782 N N . ASN A 1 97 ? 21.724 3.876 -0.912 1.00 92.81 97 ASN A N 1
ATOM 783 C CA . ASN A 1 97 ? 22.505 2.924 -0.122 1.00 92.81 97 ASN A CA 1
ATOM 784 C C . ASN A 1 97 ? 21.810 1.547 -0.080 1.00 92.81 97 ASN A C 1
ATOM 786 O O . ASN A 1 97 ? 21.323 1.116 0.963 1.00 92.81 97 ASN A O 1
ATOM 790 N N . THR A 1 98 ? 21.692 0.906 -1.241 1.00 94.38 98 THR A N 1
ATOM 791 C CA . THR A 1 98 ? 21.048 -0.397 -1.466 1.00 94.38 98 THR A CA 1
ATOM 792 C C . THR A 1 98 ? 21.948 -1.273 -2.343 1.00 94.38 98 THR A C 1
ATOM 794 O O . THR A 1 98 ? 22.917 -0.784 -2.921 1.00 94.38 98 THR A O 1
ATOM 797 N N . VAL A 1 99 ? 21.649 -2.574 -2.438 1.00 96.38 99 VAL A N 1
ATOM 798 C CA . VAL A 1 99 ? 22.515 -3.570 -3.109 1.00 96.38 99 VAL A CA 1
ATOM 799 C C . VAL A 1 99 ? 22.861 -3.192 -4.555 1.00 96.38 99 VAL A C 1
ATOM 801 O O . VAL A 1 99 ? 23.994 -3.403 -4.979 1.00 96.38 99 VAL A O 1
ATOM 804 N N . ASP A 1 100 ? 21.913 -2.621 -5.300 1.00 97.12 100 ASP A N 1
ATOM 805 C CA . ASP A 1 100 ? 22.075 -2.235 -6.708 1.00 97.12 100 ASP A CA 1
ATOM 806 C C . ASP A 1 100 ? 21.994 -0.714 -6.946 1.00 97.12 100 ASP A C 1
ATOM 808 O O . ASP A 1 100 ? 21.992 -0.252 -8.088 1.00 97.12 100 ASP A O 1
ATOM 812 N N . GLY A 1 101 ? 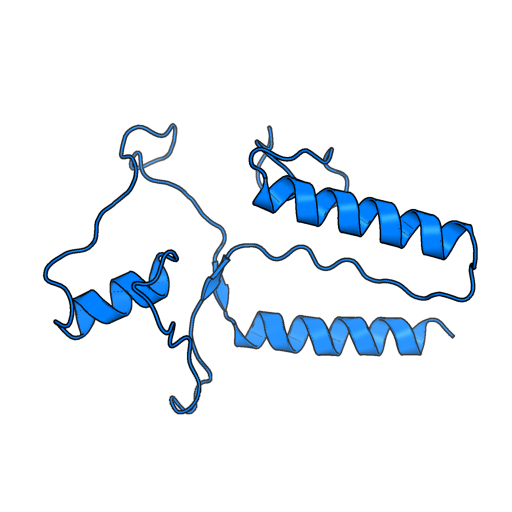21.921 0.077 -5.870 1.00 96.69 101 GLY A N 1
ATOM 813 C CA . GLY A 1 101 ? 21.776 1.530 -5.921 1.00 96.69 101 GLY A CA 1
ATOM 814 C C . GLY A 1 101 ? 20.365 2.039 -6.236 1.00 96.69 101 GLY A C 1
ATOM 815 O O . GLY A 1 101 ? 20.159 3.255 -6.228 1.00 96.69 101 GLY A O 1
ATOM 816 N N . THR A 1 102 ? 19.384 1.170 -6.500 1.00 97.31 102 THR A N 1
ATOM 817 C CA . THR A 1 102 ? 17.995 1.554 -6.798 1.00 97.31 102 THR A CA 1
ATOM 818 C C . THR A 1 102 ? 17.097 1.493 -5.555 1.00 97.31 102 THR A C 1
ATOM 820 O O . THR A 1 102 ? 17.470 0.965 -4.505 1.00 97.31 102 THR A O 1
ATOM 823 N N . GLY A 1 103 ? 15.905 2.092 -5.632 1.00 93.31 103 GLY A N 1
ATOM 824 C CA . GLY A 1 103 ? 14.947 2.088 -4.524 1.00 93.31 103 GLY A CA 1
ATOM 825 C C . GLY A 1 103 ? 14.391 0.689 -4.226 1.00 93.31 103 GLY A C 1
ATOM 826 O O . GLY A 1 103 ? 13.785 0.065 -5.093 1.00 93.31 103 GLY A O 1
ATOM 827 N N . VAL A 1 104 ? 14.527 0.237 -2.977 1.00 93.44 104 VAL A N 1
ATOM 828 C CA . VAL A 1 104 ? 13.943 -1.020 -2.479 1.00 93.44 104 VAL A CA 1
ATOM 829 C C . VAL A 1 104 ? 12.547 -0.750 -1.920 1.00 93.44 104 VAL A C 1
ATOM 831 O O . VAL A 1 104 ? 12.331 0.245 -1.228 1.00 93.44 104 VAL A O 1
ATOM 834 N N . GLN A 1 105 ? 11.596 -1.627 -2.231 1.00 93.50 105 GLN A N 1
ATOM 835 C CA . GLN A 1 105 ? 10.198 -1.510 -1.824 1.00 93.50 105 GLN A CA 1
ATOM 836 C C . GLN A 1 105 ? 9.650 -2.879 -1.418 1.00 93.50 105 GLN A C 1
ATOM 838 O O . GLN A 1 105 ? 10.018 -3.891 -2.012 1.00 93.50 105 GLN A O 1
ATOM 843 N N . ASP A 1 106 ? 8.735 -2.885 -0.451 1.00 94.75 106 ASP A N 1
ATOM 844 C CA . ASP A 1 106 ? 7.892 -4.042 -0.145 1.00 94.75 106 ASP A CA 1
ATOM 845 C C . ASP A 1 106 ? 6.676 -4.035 -1.087 1.00 94.75 106 ASP A C 1
ATOM 847 O O . ASP A 1 106 ? 5.905 -3.060 -1.104 1.00 94.75 106 ASP A O 1
ATOM 851 N N . TYR A 1 107 ? 6.567 -5.079 -1.915 1.00 96.50 107 TYR A N 1
ATOM 852 C CA . TYR A 1 107 ? 5.503 -5.256 -2.898 1.00 96.50 107 TYR A CA 1
ATOM 853 C C . TYR A 1 107 ? 4.515 -6.325 -2.436 1.00 96.50 107 TYR A C 1
ATOM 855 O O . TYR A 1 107 ? 4.883 -7.484 -2.262 1.00 96.50 107 TYR A O 1
ATOM 863 N N . ILE A 1 108 ? 3.241 -5.948 -2.343 1.00 97.12 108 ILE A N 1
ATOM 864 C CA . ILE A 1 108 ? 2.134 -6.836 -1.966 1.00 97.12 108 ILE A CA 1
ATOM 865 C C . ILE A 1 108 ? 1.191 -7.046 -3.152 1.00 97.12 108 ILE A C 1
ATOM 867 O O . ILE A 1 108 ? 0.918 -6.110 -3.910 1.00 97.12 108 ILE A O 1
ATOM 871 N N . HIS A 1 109 ? 0.670 -8.261 -3.335 1.00 97.88 109 HIS A N 1
ATOM 872 C CA . HIS A 1 109 ? -0.319 -8.500 -4.380 1.00 97.88 109 HIS A CA 1
ATOM 873 C C . HIS A 1 109 ? -1.644 -7.796 -4.038 1.00 97.88 109 HIS A C 1
ATOM 875 O O . HIS A 1 109 ? -2.116 -7.827 -2.904 1.00 97.88 109 HIS A O 1
ATOM 881 N N . VAL A 1 110 ? -2.273 -7.152 -5.024 1.00 97.38 110 VAL A N 1
ATOM 882 C CA . VAL A 1 110 ? -3.488 -6.345 -4.812 1.00 97.38 110 VAL A CA 1
ATOM 883 C C . VAL A 1 110 ? -4.676 -7.166 -4.296 1.00 97.38 110 VAL A C 1
ATOM 885 O O . VAL A 1 110 ? -5.525 -6.630 -3.590 1.00 97.38 110 VAL A O 1
ATOM 888 N N . VAL A 1 111 ? -4.727 -8.462 -4.622 1.00 97.81 111 VAL A N 1
ATOM 889 C CA . VAL A 1 111 ? -5.757 -9.382 -4.107 1.00 97.81 111 VAL A CA 1
ATOM 890 C C . VAL A 1 111 ? -5.528 -9.680 -2.626 1.00 97.81 111 VAL A C 1
ATOM 892 O O . VAL A 1 111 ? -6.463 -9.521 -1.854 1.00 97.81 111 VAL A O 1
ATOM 895 N N . ASP A 1 112 ? -4.291 -9.963 -2.206 1.00 98.06 112 ASP A N 1
ATOM 896 C CA . ASP A 1 112 ? -3.964 -10.172 -0.786 1.00 98.06 112 ASP A CA 1
ATOM 897 C C . ASP A 1 112 ? -4.294 -8.921 0.040 1.00 98.06 112 ASP A C 1
ATOM 899 O O . ASP A 1 112 ? -4.826 -8.996 1.147 1.00 98.06 112 ASP A O 1
ATOM 903 N N . LEU A 1 113 ? -4.031 -7.738 -0.527 1.00 97.94 113 LEU A N 1
ATOM 904 C CA . LEU A 1 113 ? -4.422 -6.480 0.094 1.00 97.94 113 LEU A CA 1
ATOM 905 C C . LEU A 1 113 ? -5.950 -6.356 0.228 1.00 97.94 113 LEU A C 1
ATOM 907 O O . LEU A 1 113 ? -6.432 -5.874 1.254 1.00 97.94 113 LEU A O 1
ATOM 911 N N . ALA A 1 114 ? -6.716 -6.763 -0.786 1.00 97.75 114 ALA A N 1
ATOM 912 C CA . ALA A 1 114 ? -8.176 -6.759 -0.728 1.00 97.75 114 ALA A CA 1
ATOM 913 C C . ALA A 1 114 ? -8.701 -7.729 0.344 1.00 97.75 114 ALA A C 1
ATOM 915 O O . ALA A 1 114 ? -9.547 -7.337 1.148 1.00 97.75 114 ALA A O 1
ATOM 916 N N . ASP A 1 115 ? -8.137 -8.933 0.433 1.00 98.19 115 ASP A N 1
ATOM 917 C CA . ASP A 1 115 ? -8.470 -9.912 1.472 1.00 98.19 115 ASP A CA 1
ATOM 918 C C . ASP A 1 115 ? -8.158 -9.372 2.876 1.00 98.19 115 ASP A C 1
ATOM 920 O O . ASP A 1 115 ? -8.945 -9.546 3.808 1.00 98.19 115 ASP A O 1
ATOM 924 N N . GLY A 1 116 ? -7.073 -8.603 3.021 1.00 98.00 116 GLY A N 1
ATOM 925 C CA . GLY A 1 116 ? -6.745 -7.894 4.259 1.00 98.00 116 GLY A CA 1
ATOM 926 C C . GLY A 1 116 ? -7.835 -6.921 4.730 1.00 98.00 116 GLY A C 1
ATOM 927 O O . GLY A 1 116 ? -8.017 -6.745 5.934 1.00 98.00 116 GLY A O 1
ATOM 928 N N . HIS A 1 117 ? -8.610 -6.323 3.818 1.00 98.25 117 HIS A N 1
ATOM 929 C CA . HIS A 1 117 ? -9.749 -5.479 4.201 1.00 98.25 117 HIS A CA 1
ATOM 930 C C . HIS A 1 117 ? -10.919 -6.302 4.736 1.00 98.25 117 HIS A C 1
ATOM 932 O O . HIS A 1 117 ? -11.553 -5.890 5.705 1.00 98.25 117 HIS A O 1
ATOM 938 N N . ILE A 1 118 ? -11.194 -7.462 4.132 1.00 98.06 118 ILE A N 1
ATOM 939 C CA . ILE A 1 118 ? -12.229 -8.387 4.611 1.00 98.06 118 ILE A CA 1
ATOM 940 C C . ILE A 1 118 ? -11.862 -8.866 6.018 1.00 98.06 118 ILE A C 1
ATOM 942 O O . ILE A 1 118 ? -12.685 -8.790 6.927 1.00 98.06 118 ILE A O 1
ATOM 946 N N . ALA A 1 119 ? -10.605 -9.266 6.225 1.00 98.00 119 ALA A N 1
ATOM 947 C CA . ALA A 1 119 ? -10.104 -9.667 7.535 1.00 98.00 119 ALA A CA 1
ATOM 948 C C . ALA A 1 119 ? -10.210 -8.538 8.578 1.00 98.00 119 ALA A C 1
ATOM 950 O O . ALA A 1 119 ? -10.608 -8.787 9.714 1.00 98.00 119 ALA A O 1
ATOM 951 N N . ALA A 1 120 ? -9.903 -7.292 8.201 1.00 97.44 120 ALA A N 1
ATOM 952 C CA . ALA A 1 120 ? -10.042 -6.141 9.092 1.00 97.44 120 ALA A CA 1
ATOM 953 C C . ALA A 1 120 ? -11.503 -5.885 9.498 1.00 97.44 120 ALA A C 1
ATOM 955 O O . ALA A 1 120 ? -11.766 -5.595 10.662 1.00 97.44 120 ALA A O 1
ATOM 956 N N . LEU A 1 121 ? -12.454 -6.018 8.568 1.00 96.94 121 LEU A N 1
ATOM 957 C CA . LEU A 1 121 ? -13.881 -5.871 8.869 1.00 96.94 121 LEU A CA 1
ATOM 958 C C . LEU A 1 121 ? -14.377 -6.969 9.812 1.00 96.94 121 LEU A C 1
ATOM 960 O O . LEU A 1 121 ? -14.956 -6.652 10.846 1.00 96.94 121 LEU A O 1
ATOM 964 N N . LEU A 1 122 ? -14.067 -8.234 9.512 1.00 96.88 122 LEU A N 1
ATOM 965 C CA . LEU A 1 122 ? -14.407 -9.364 10.384 1.00 96.88 122 LEU A CA 1
ATOM 966 C C . LEU A 1 122 ? -13.837 -9.172 11.795 1.00 96.88 122 LEU A C 1
ATOM 968 O O . LEU A 1 122 ? -14.515 -9.426 12.786 1.00 96.88 122 LEU A O 1
ATOM 972 N N . LYS A 1 123 ? -12.616 -8.634 11.900 1.00 95.75 123 LYS A N 1
ATOM 973 C CA . LYS A 1 123 ? -12.000 -8.346 13.196 1.00 95.75 123 LYS A CA 1
ATOM 974 C C . LYS A 1 123 ? -12.766 -7.302 14.014 1.00 95.75 123 LYS A C 1
ATOM 976 O O . LYS A 1 123 ? -12.749 -7.371 15.242 1.00 95.75 123 LYS A O 1
ATOM 981 N N . LEU A 1 124 ? -13.399 -6.328 13.361 1.00 94.25 124 LEU A N 1
ATOM 982 C CA . LEU A 1 124 ? -14.225 -5.330 14.044 1.00 94.25 124 LEU A CA 1
ATOM 983 C C . LEU A 1 124 ? -15.556 -5.911 14.524 1.00 94.25 124 LEU A C 1
ATOM 985 O O . LEU A 1 124 ? -16.021 -5.517 15.594 1.00 94.25 124 LEU A O 1
ATOM 989 N N . GLU A 1 125 ? -16.136 -6.841 13.765 1.00 92.12 125 GLU A N 1
ATOM 990 C CA . GLU A 1 125 ? -17.372 -7.546 14.129 1.00 92.12 125 GLU A CA 1
ATOM 991 C C . GLU A 1 125 ? -17.167 -8.501 15.315 1.00 92.12 125 GLU A C 1
ATOM 993 O O . GLU A 1 125 ? -18.025 -8.584 16.183 1.00 92.12 125 GLU A O 1
ATOM 998 N N . GLU A 1 126 ? -16.012 -9.170 15.410 1.00 87.75 126 GLU A N 1
ATOM 999 C CA . GLU A 1 126 ? -15.665 -10.036 16.554 1.00 87.75 126 GLU A CA 1
ATOM 1000 C C . GLU A 1 126 ? -15.432 -9.281 17.872 1.00 87.75 126 GLU A C 1
ATOM 1002 O O . GLU A 1 126 ? -15.380 -9.897 18.933 1.00 87.75 126 GLU A O 1
ATOM 1007 N N . ALA A 1 127 ? -15.189 -7.970 17.817 1.00 66.00 127 ALA A N 1
ATOM 1008 C CA . ALA A 1 127 ? -14.837 -7.165 18.985 1.00 66.00 127 ALA A CA 1
ATOM 1009 C C . ALA A 1 127 ? -16.061 -6.669 19.790 1.00 66.00 127 ALA A C 1
ATOM 1011 O O . ALA A 1 127 ? -15.907 -5.741 20.583 1.00 66.00 127 ALA A O 1
ATOM 1012 N N . ASP A 1 128 ? -17.248 -7.237 19.548 1.00 52.72 128 ASP A N 1
ATOM 1013 C CA . ASP A 1 128 ? -18.472 -7.106 20.366 1.00 52.72 128 ASP A CA 1
ATOM 1014 C C . ASP A 1 128 ? -18.671 -8.339 21.264 1.00 52.72 128 ASP A C 1
ATOM 1016 O O . ASP A 1 128 ? -19.098 -8.158 22.429 1.00 52.72 128 ASP A O 1
#

pLDDT: mean 93.72, std 6.05, range [52.72, 98.62]

Organism: Trifolium subterraneum (NCBI:txid3900)